Protein AF-A0A377J4C2-F1 (afdb_monomer_lite)

Sequence (64 aa):
MLQLLFRILEGKRASFEQALHNGDLAREIPIEPESSLLICGNGIFPYTDDESLQGLIKSQLGGD

Foldseek 3Di:
DVVVVVVVVVVVDDDPVRCVVVCVDVDDDDDDPPWDWDQDPQGIDTDDDPVRVVVCCCVPVVDD

Radius of gyration: 18.09 Å; chains: 1; bounding box: 36×23×51 Å

pLDDT: mean 81.87, std 9.11, range [57.34, 95.5]

Structure (mmCIF, N/CA/C/O backbone):
data_AF-A0A377J4C2-F1
#
_entry.id   AF-A0A377J4C2-F1
#
loop_
_atom_site.group_PDB
_atom_site.id
_atom_site.type_symbol
_atom_site.label_atom_id
_atom_site.label_alt_id
_atom_site.label_comp_id
_atom_site.label_asym_id
_atom_site.label_entity_id
_atom_site.label_seq_id
_atom_site.pdbx_PDB_ins_code
_atom_site.Cartn_x
_atom_site.Cartn_y
_atom_site.Cartn_z
_atom_site.occupancy
_atom_site.B_iso_or_equiv
_atom_site.auth_seq_id
_atom_site.auth_comp_id
_atom_site.auth_asym_id
_atom_site.auth_atom_id
_atom_site.pdbx_PDB_model_num
ATOM 1 N N . MET A 1 1 ? -5.454 -13.384 35.161 1.00 66.88 1 MET A N 1
ATOM 2 C CA . MET A 1 1 ? -4.666 -12.248 34.628 1.00 66.88 1 MET A CA 1
ATOM 3 C C . MET A 1 1 ? -4.799 -12.110 33.108 1.00 66.88 1 MET A C 1
ATOM 5 O O . MET A 1 1 ? -5.224 -11.058 32.660 1.00 66.88 1 MET A O 1
ATOM 9 N N . LEU A 1 2 ? -4.561 -13.170 32.323 1.00 74.44 2 LEU A N 1
ATOM 10 C CA . LEU A 1 2 ? -4.697 -13.157 30.853 1.00 74.44 2 LEU A CA 1
ATOM 11 C C . LEU A 1 2 ? -6.107 -12.758 30.352 1.00 74.44 2 LEU A C 1
ATOM 13 O O . LEU A 1 2 ? -6.248 -11.947 29.449 1.00 74.44 2 LEU A O 1
ATOM 17 N N . GLN A 1 3 ? -7.154 -13.257 31.015 1.00 78.75 3 GLN A N 1
ATOM 18 C CA . GLN A 1 3 ? -8.563 -12.930 30.732 1.00 78.75 3 GLN A CA 1
ATOM 19 C C . GLN A 1 3 ? -8.903 -11.439 30.927 1.00 78.75 3 GLN A C 1
ATOM 21 O O . GLN A 1 3 ? -9.731 -10.886 30.210 1.00 78.75 3 GLN A O 1
ATOM 26 N N . LEU A 1 4 ? -8.250 -10.776 31.889 1.00 81.88 4 LEU A N 1
ATOM 27 C CA . LEU A 1 4 ? -8.430 -9.342 32.128 1.00 81.88 4 LEU A CA 1
ATOM 28 C C . LEU A 1 4 ? -7.757 -8.527 31.018 1.00 81.88 4 LEU A C 1
ATOM 30 O O . LEU A 1 4 ? -8.329 -7.557 30.533 1.00 81.88 4 LEU A O 1
ATOM 34 N N . LEU A 1 5 ? -6.573 -8.966 30.583 1.00 78.62 5 LEU A N 1
ATOM 35 C CA . LEU A 1 5 ? -5.846 -8.359 29.474 1.00 78.62 5 LEU A CA 1
ATOM 36 C C . LEU A 1 5 ? -6.658 -8.430 28.171 1.00 78.62 5 LEU A C 1
ATOM 38 O O . LEU A 1 5 ? -6.789 -7.420 27.489 1.00 78.62 5 LEU A O 1
ATOM 42 N N . PHE A 1 6 ? -7.264 -9.583 27.865 1.00 77.31 6 PHE A N 1
ATOM 43 C CA . PHE A 1 6 ? -8.103 -9.733 26.673 1.00 77.31 6 PHE A CA 1
ATOM 44 C C . PHE A 1 6 ? -9.318 -8.806 26.683 1.00 77.31 6 PHE A C 1
ATOM 46 O O . PHE A 1 6 ? -9.542 -8.131 25.688 1.00 77.31 6 PHE A O 1
ATOM 53 N N . ARG A 1 7 ? -10.029 -8.664 27.809 1.00 76.50 7 ARG A N 1
ATOM 54 C CA . ARG A 1 7 ? -11.155 -7.714 27.905 1.00 76.50 7 ARG A CA 1
ATOM 55 C C . ARG A 1 7 ? -10.731 -6.259 27.709 1.00 76.50 7 ARG A C 1
ATOM 57 O O . ARG A 1 7 ? -11.459 -5.486 27.096 1.00 76.50 7 ARG A O 1
ATOM 64 N N . ILE A 1 8 ? -9.560 -5.879 28.222 1.00 78.62 8 ILE A N 1
ATOM 65 C CA . ILE A 1 8 ? -9.012 -4.528 28.027 1.00 78.62 8 ILE A CA 1
ATOM 66 C C . ILE A 1 8 ? -8.671 -4.297 26.550 1.00 78.62 8 ILE A C 1
ATOM 68 O O . ILE A 1 8 ? -8.943 -3.223 26.022 1.00 78.62 8 ILE A O 1
ATOM 72 N N . LEU A 1 9 ? -8.087 -5.292 25.879 1.00 74.81 9 LEU A N 1
ATOM 73 C CA . LEU A 1 9 ? -7.747 -5.215 24.457 1.00 74.81 9 LEU A CA 1
ATOM 74 C C . LEU A 1 9 ? -8.995 -5.232 23.564 1.00 74.81 9 LEU A C 1
ATOM 76 O O . LEU A 1 9 ? -9.053 -4.486 22.592 1.00 74.81 9 LEU A O 1
ATOM 80 N N . GLU A 1 10 ? -10.016 -6.013 23.913 1.00 70.38 10 GLU A N 1
ATOM 81 C CA . GLU A 1 10 ? -11.316 -6.005 23.235 1.00 70.38 10 GLU A CA 1
ATOM 82 C C . GLU A 1 10 ? -12.016 -4.654 23.372 1.00 70.38 10 GLU A C 1
ATOM 84 O O . GLU A 1 10 ? -12.532 -4.143 22.385 1.00 70.38 10 GLU A O 1
ATOM 89 N N . GLY A 1 11 ? -11.952 -4.020 24.548 1.00 69.50 11 GLY A N 1
ATOM 90 C CA . GLY A 1 11 ? -12.450 -2.655 24.751 1.00 69.50 11 GLY A CA 1
ATOM 91 C C . GLY A 1 11 ? -11.688 -1.583 23.961 1.00 69.50 11 GLY A C 1
ATOM 92 O O . GLY A 1 11 ? -12.171 -0.462 23.842 1.00 69.50 11 GLY A O 1
ATOM 93 N N . LYS A 1 12 ? -10.513 -1.920 23.411 1.00 69.62 12 LYS A N 1
ATOM 94 C CA . LYS A 1 12 ? -9.731 -1.067 22.505 1.00 69.62 12 LYS A CA 1
ATOM 95 C C . LYS A 1 12 ? -9.945 -1.391 21.023 1.00 69.62 12 LYS A C 1
ATOM 97 O O . LYS A 1 12 ? -9.347 -0.720 20.185 1.00 69.62 12 LYS A O 1
ATOM 102 N N . ARG A 1 13 ? -10.766 -2.391 20.668 1.00 71.75 13 ARG A N 1
ATOM 103 C CA . ARG A 1 13 ? -11.162 -2.595 19.266 1.00 71.75 13 ARG A CA 1
ATOM 104 C C . ARG A 1 13 ? -12.087 -1.457 18.858 1.00 71.75 13 ARG A C 1
ATOM 106 O O . ARG A 1 13 ? -13.212 -1.378 19.337 1.00 71.75 13 ARG A O 1
ATOM 113 N N . ALA A 1 14 ? -11.623 -0.622 17.942 1.00 72.06 14 ALA A N 1
ATOM 114 C CA . ALA A 1 14 ? -12.493 0.275 17.202 1.00 72.06 14 ALA A CA 1
ATOM 115 C C . ALA A 1 14 ? -13.127 -0.496 16.037 1.00 72.06 14 ALA A C 1
ATOM 117 O O . ALA A 1 14 ? -12.452 -1.284 15.365 1.00 72.06 14 ALA A O 1
ATOM 118 N N . SER A 1 15 ? -14.422 -0.287 15.789 1.00 81.31 15 SER A N 1
ATOM 119 C CA . SER A 1 15 ? -14.988 -0.635 14.483 1.00 81.31 15 SER A CA 1
ATOM 120 C C . SER A 1 15 ? -14.360 0.247 13.398 1.00 81.31 15 SER A C 1
ATOM 122 O O . SER A 1 15 ? -13.810 1.309 13.693 1.00 81.31 15 SER A O 1
ATOM 124 N N . PHE A 1 16 ? -14.458 -0.170 12.135 1.00 73.31 16 PHE A N 1
ATOM 125 C CA . PHE A 1 16 ? -14.025 0.661 11.008 1.00 73.31 16 PHE A CA 1
ATOM 126 C C . PHE A 1 16 ? -14.691 2.048 11.045 1.00 73.31 16 PHE A C 1
ATOM 128 O O . PHE A 1 16 ? -14.020 3.063 10.914 1.00 73.31 16 PHE A O 1
ATOM 135 N N . GLU A 1 17 ? -15.995 2.090 11.330 1.00 77.81 17 GLU A N 1
ATOM 136 C CA . GLU A 1 17 ? -16.782 3.323 11.454 1.00 77.81 17 GLU A CA 1
ATOM 137 C C . GLU A 1 17 ? -16.297 4.216 12.605 1.00 77.81 17 GLU A C 1
ATOM 139 O O . GLU A 1 17 ? -16.223 5.434 12.454 1.00 77.81 17 GLU A O 1
ATOM 144 N N . GLN A 1 18 ? -15.923 3.627 13.747 1.00 80.44 18 GLN A N 1
ATOM 145 C CA . GLN A 1 18 ? -15.346 4.371 14.869 1.00 80.44 18 GLN A CA 1
ATOM 146 C C . GLN A 1 18 ? -13.957 4.912 14.541 1.00 80.44 18 GLN A C 1
ATOM 148 O O . GLN A 1 18 ? -13.683 6.071 14.831 1.00 80.44 18 GLN A O 1
ATOM 153 N N . ALA A 1 19 ? -13.100 4.109 13.912 1.00 79.38 19 ALA A N 1
ATOM 154 C CA . ALA A 1 19 ? -11.774 4.545 13.485 1.00 79.38 19 ALA A CA 1
ATOM 155 C C . ALA A 1 19 ? -11.867 5.669 12.436 1.00 79.38 19 ALA A C 1
ATOM 157 O O . ALA A 1 19 ? -11.099 6.627 12.479 1.00 79.38 19 ALA A O 1
ATOM 158 N N . LEU A 1 20 ? -12.856 5.602 11.538 1.00 74.38 20 LEU A N 1
ATOM 159 C CA . LEU A 1 20 ? -13.152 6.665 10.580 1.00 74.38 20 LEU A CA 1
ATOM 160 C C . LEU A 1 20 ? -13.613 7.946 11.289 1.00 74.38 20 LEU A C 1
ATOM 162 O O . LEU A 1 20 ? -13.090 9.022 1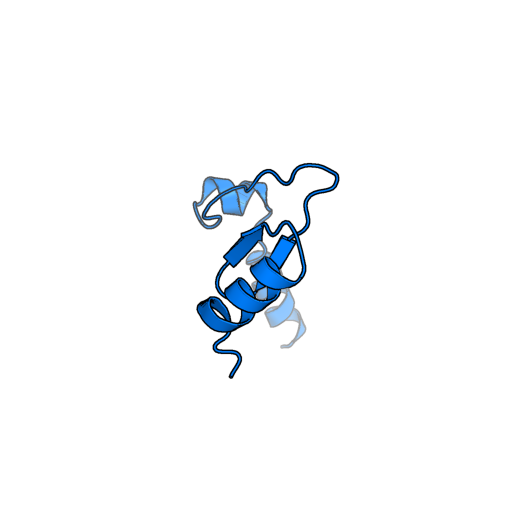1.011 1.00 74.38 20 LEU A O 1
ATOM 166 N N . HIS A 1 21 ? -14.556 7.836 12.231 1.00 78.75 21 HIS A N 1
ATOM 167 C CA . HIS A 1 21 ? -15.073 8.979 12.991 1.00 78.75 21 HIS A CA 1
ATOM 168 C C . HIS A 1 21 ? -13.996 9.661 13.845 1.00 78.75 21 HIS A C 1
ATOM 170 O O . HIS A 1 21 ? -13.960 10.886 13.936 1.00 78.75 21 HIS A O 1
ATOM 176 N N . ASN A 1 22 ? -13.103 8.872 14.441 1.00 81.50 22 ASN A N 1
ATOM 177 C CA . ASN A 1 22 ? -12.003 9.363 15.268 1.00 81.50 22 ASN A CA 1
ATOM 178 C C . ASN A 1 22 ? -10.851 9.964 14.446 1.00 81.50 22 ASN A C 1
ATOM 180 O O . ASN A 1 22 ? -9.941 10.556 15.023 1.00 81.50 22 ASN A O 1
ATOM 184 N N . GLY A 1 23 ? -10.872 9.814 13.116 1.00 74.62 23 GLY A N 1
ATOM 185 C CA . GLY A 1 23 ? -9.773 10.227 12.244 1.00 74.62 23 GLY A CA 1
ATOM 186 C C . GLY A 1 23 ? -8.544 9.315 12.324 1.00 74.62 23 GLY A C 1
ATOM 187 O O . GLY A 1 23 ? -7.474 9.701 11.862 1.00 74.62 23 GLY A O 1
ATOM 188 N N . ASP A 1 24 ? -8.691 8.108 12.883 1.00 76.81 24 ASP A N 1
ATOM 189 C CA . ASP A 1 24 ? -7.634 7.090 12.941 1.00 76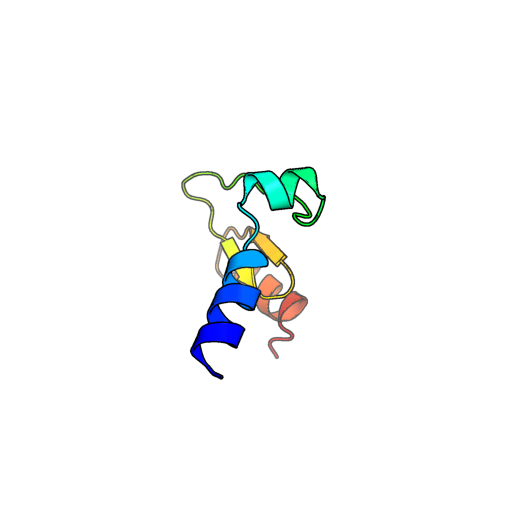.81 24 ASP A CA 1
ATOM 190 C C . ASP A 1 24 ? -7.349 6.492 11.548 1.00 76.81 24 ASP A C 1
ATOM 192 O O . ASP A 1 24 ? -6.269 5.954 11.295 1.00 76.81 24 ASP A O 1
ATOM 196 N N . LEU A 1 25 ? -8.314 6.583 10.625 1.00 75.00 25 LEU A N 1
ATOM 197 C CA . LEU A 1 25 ? -8.163 6.177 9.229 1.00 75.00 25 LEU A CA 1
ATOM 198 C C . LEU A 1 25 ? -7.784 7.376 8.355 1.00 75.00 25 LEU A C 1
ATOM 200 O O . LEU A 1 25 ? -8.543 8.331 8.213 1.00 75.00 25 LEU A O 1
ATOM 204 N N . ALA A 1 26 ? -6.609 7.298 7.729 1.00 68.44 26 ALA A N 1
ATOM 205 C CA . ALA A 1 26 ? -6.027 8.411 6.979 1.00 68.44 26 ALA A CA 1
ATOM 206 C C . ALA A 1 26 ? -6.686 8.674 5.609 1.00 68.44 26 ALA A C 1
ATOM 208 O O . ALA A 1 26 ? -6.637 9.805 5.124 1.00 68.44 26 A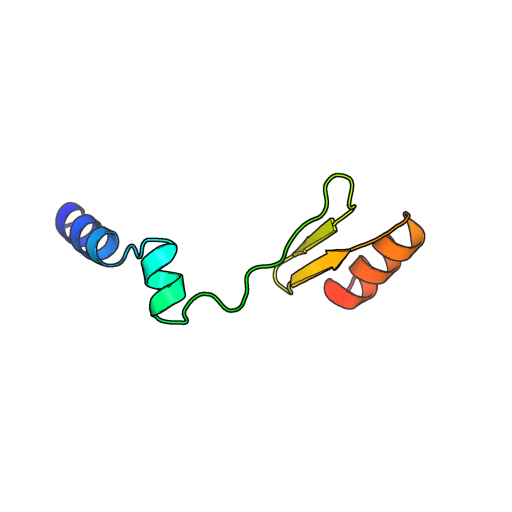LA A O 1
ATOM 209 N N . ARG A 1 27 ? -7.269 7.653 4.958 1.00 68.38 27 ARG A N 1
ATOM 210 C CA . ARG A 1 27 ? -8.036 7.787 3.704 1.00 68.38 27 ARG A CA 1
ATOM 211 C C . ARG A 1 27 ? -8.599 6.451 3.241 1.00 68.38 27 ARG A C 1
ATOM 213 O O . ARG A 1 27 ? -7.902 5.442 3.295 1.00 68.38 27 ARG A O 1
ATOM 220 N N . GLU A 1 28 ? -9.797 6.477 2.668 1.00 73.44 28 GLU A N 1
ATOM 221 C CA . GLU A 1 28 ? -10.231 5.420 1.755 1.00 73.44 28 GLU A CA 1
ATOM 222 C C . GLU A 1 28 ? -9.548 5.618 0.394 1.00 73.44 28 GLU A C 1
ATOM 224 O O . GLU A 1 28 ? -9.456 6.740 -0.121 1.00 73.44 28 GLU A O 1
ATOM 229 N N . ILE A 1 29 ? -9.026 4.530 -0.174 1.00 74.94 29 ILE A N 1
ATOM 230 C CA . ILE A 1 29 ? -8.420 4.516 -1.507 1.00 74.94 29 ILE A CA 1
ATOM 231 C C . ILE A 1 29 ? -9.312 3.628 -2.380 1.00 74.94 29 ILE A C 1
ATOM 233 O O . ILE A 1 29 ? -9.333 2.416 -2.161 1.00 74.94 29 ILE A O 1
ATOM 237 N N . PRO A 1 30 ? -10.078 4.199 -3.328 1.00 74.88 30 PRO A N 1
ATOM 238 C CA . PRO A 1 30 ? -10.855 3.397 -4.260 1.00 74.88 30 PRO A CA 1
ATOM 239 C C . PRO A 1 30 ? -9.899 2.611 -5.163 1.00 74.88 30 PRO A C 1
ATOM 241 O O . PRO A 1 30 ? -8.971 3.180 -5.736 1.00 74.88 30 PRO A O 1
ATOM 244 N N . ILE A 1 31 ? -10.122 1.302 -5.262 1.00 80.75 31 ILE A N 1
ATOM 245 C CA . ILE A 1 31 ? -9.357 0.395 -6.121 1.00 80.75 31 ILE A CA 1
ATOM 246 C C . ILE A 1 31 ? -10.263 -0.008 -7.278 1.00 80.75 31 ILE A C 1
ATOM 248 O O . ILE A 1 31 ? -11.335 -0.573 -7.050 1.00 80.75 31 ILE A O 1
ATOM 252 N N . GLU A 1 32 ? -9.849 0.289 -8.507 1.00 83.06 32 GLU A N 1
ATOM 253 C CA . GLU A 1 32 ? -10.606 -0.130 -9.682 1.00 83.06 32 GLU A CA 1
ATOM 254 C C . GLU A 1 32 ? -10.451 -1.645 -9.901 1.00 83.06 32 GLU A C 1
ATOM 256 O O . GLU A 1 32 ? -9.343 -2.180 -9.755 1.00 83.06 32 GLU A O 1
ATOM 261 N N . PRO A 1 33 ? -11.537 -2.358 -10.257 1.00 76.94 33 PRO A N 1
ATOM 262 C CA . PRO A 1 33 ? -11.442 -3.741 -10.703 1.00 76.94 33 PRO A CA 1
ATOM 263 C C . PRO A 1 33 ? -10.442 -3.822 -11.862 1.00 76.94 33 PRO A C 1
ATOM 265 O O . PRO A 1 33 ? -10.501 -2.997 -12.763 1.00 76.94 33 PRO A O 1
ATOM 268 N N . GLU A 1 34 ? -9.535 -4.802 -11.825 1.00 85.19 34 GLU A N 1
ATOM 269 C CA . GLU A 1 34 ? -8.466 -5.017 -12.826 1.00 85.19 34 GLU A CA 1
ATOM 270 C C . GLU A 1 34 ? -7.219 -4.121 -12.701 1.00 85.19 34 GLU A C 1
ATOM 272 O O . GLU A 1 34 ? -6.276 -4.276 -13.474 1.00 85.19 34 GLU A O 1
ATOM 277 N N . SER A 1 35 ? -7.135 -3.255 -11.687 1.00 85.94 35 SER A N 1
ATOM 278 C CA . SER A 1 35 ? -5.892 -2.527 -11.401 1.00 85.94 35 SER A CA 1
ATOM 279 C C . SER A 1 35 ? -4.811 -3.422 -10.790 1.00 85.94 35 SER A C 1
ATOM 281 O O . SER A 1 35 ? -5.028 -4.092 -9.777 1.00 85.94 35 SER A O 1
ATOM 283 N N . SER A 1 36 ? -3.606 -3.348 -11.348 1.00 92.12 36 SER A N 1
ATOM 284 C CA . SER A 1 36 ? -2.394 -3.925 -10.766 1.00 92.12 36 SER A CA 1
ATOM 285 C C . SER A 1 36 ? -1.830 -3.000 -9.683 1.00 92.12 36 SER A C 1
ATOM 287 O O . SER A 1 36 ? -1.520 -1.838 -9.946 1.00 92.12 36 SER A O 1
ATOM 289 N N . LEU A 1 37 ? -1.712 -3.504 -8.447 1.00 92.75 37 LEU A N 1
ATOM 290 C CA . LEU A 1 37 ? -1.318 -2.713 -7.273 1.00 92.75 37 LEU A CA 1
ATOM 291 C C . LEU A 1 37 ? -0.152 -3.336 -6.500 1.00 92.75 37 LEU A C 1
ATOM 293 O O . LEU A 1 37 ? -0.160 -4.527 -6.188 1.00 92.75 37 LEU A O 1
ATOM 297 N N . LEU A 1 38 ? 0.826 -2.508 -6.136 1.00 91.19 38 LEU A N 1
ATOM 298 C CA . LEU A 1 38 ? 1.846 -2.813 -5.139 1.00 91.19 38 LEU A CA 1
ATOM 299 C C . LEU A 1 38 ? 1.373 -2.285 -3.780 1.00 91.19 38 LEU A C 1
ATOM 301 O O . LEU A 1 38 ? 1.183 -1.081 -3.614 1.00 91.19 38 LEU A O 1
ATOM 305 N N . ILE A 1 39 ? 1.206 -3.183 -2.808 1.00 89.94 39 ILE A N 1
ATOM 306 C CA . ILE A 1 39 ? 0.810 -2.843 -1.436 1.00 89.94 39 ILE A CA 1
ATOM 307 C C . ILE A 1 39 ? 1.991 -3.122 -0.507 1.00 89.94 39 ILE A C 1
ATOM 309 O O . ILE A 1 39 ? 2.434 -4.265 -0.386 1.00 89.94 39 ILE A O 1
ATOM 313 N N . CYS A 1 40 ? 2.497 -2.088 0.160 1.00 87.38 40 CYS A N 1
ATOM 314 C CA . CYS A 1 40 ? 3.607 -2.199 1.102 1.00 87.38 40 CYS A CA 1
ATOM 315 C C . CYS A 1 40 ? 3.428 -1.270 2.312 1.00 87.38 40 CYS A C 1
ATOM 317 O O . CYS A 1 40 ? 2.484 -0.487 2.380 1.00 87.38 40 CYS A O 1
ATOM 319 N N . GLY A 1 41 ? 4.351 -1.339 3.279 1.00 81.38 41 GLY A N 1
ATOM 320 C CA . GLY A 1 41 ? 4.295 -0.508 4.492 1.00 81.38 41 GLY A CA 1
ATOM 321 C C . GLY A 1 41 ? 4.307 1.005 4.228 1.00 81.38 41 GLY A C 1
ATOM 322 O O . GLY A 1 41 ? 3.880 1.768 5.087 1.00 81.38 41 GLY A O 1
ATOM 323 N N . ASN A 1 42 ? 4.744 1.422 3.034 1.00 82.56 42 ASN A N 1
ATOM 324 C CA . ASN A 1 42 ? 4.827 2.823 2.623 1.00 82.56 42 ASN A CA 1
ATOM 325 C C . ASN A 1 42 ? 3.606 3.303 1.818 1.00 82.56 42 ASN A C 1
ATOM 327 O O . ASN A 1 42 ? 3.506 4.495 1.538 1.00 82.56 42 ASN A O 1
ATOM 331 N N . GLY A 1 43 ? 2.679 2.413 1.446 1.00 86.00 43 GLY A N 1
ATOM 332 C CA . GLY A 1 43 ? 1.455 2.794 0.743 1.00 86.00 43 GLY A CA 1
ATOM 333 C C . GLY A 1 43 ? 0.961 1.780 -0.285 1.00 86.00 43 GLY A C 1
ATOM 334 O O . GLY A 1 43 ? 1.380 0.622 -0.319 1.00 86.00 43 GLY A O 1
ATOM 335 N N . ILE A 1 44 ? 0.037 2.254 -1.122 1.00 89.31 44 ILE A N 1
ATOM 336 C CA . ILE A 1 44 ? -0.565 1.516 -2.234 1.00 89.31 44 ILE A CA 1
ATOM 337 C C . ILE A 1 44 ? -0.213 2.258 -3.522 1.00 89.31 44 ILE A C 1
ATOM 339 O O . ILE A 1 44 ? -0.513 3.446 -3.645 1.00 89.31 44 ILE A O 1
ATOM 343 N N . PHE A 1 45 ? 0.407 1.562 -4.471 1.00 90.56 45 PHE A N 1
ATOM 344 C CA . PHE A 1 45 ? 0.924 2.153 -5.704 1.00 90.56 45 PHE A CA 1
ATOM 345 C C . PHE A 1 45 ? 0.423 1.373 -6.927 1.00 90.56 45 PHE A C 1
ATOM 347 O O . PHE A 1 45 ? 0.628 0.159 -6.980 1.00 90.56 45 PHE A O 1
ATOM 354 N N . PRO A 1 46 ? -0.221 2.025 -7.908 1.00 92.12 46 PRO A N 1
ATOM 355 C CA . PRO A 1 46 ? -0.628 1.369 -9.145 1.00 92.12 46 PRO A CA 1
ATOM 356 C C . PRO A 1 46 ? 0.551 1.179 -10.106 1.00 92.12 46 PRO A C 1
ATOM 358 O O . PRO A 1 46 ? 1.447 2.021 -10.162 1.00 92.12 46 PRO A O 1
ATOM 361 N N . TYR A 1 47 ? 0.526 0.098 -10.886 1.00 93.75 47 TYR A N 1
ATOM 362 C CA . TYR A 1 47 ? 1.475 -0.165 -11.973 1.00 93.75 47 TYR A CA 1
ATOM 363 C C . TYR A 1 47 ? 0.767 -0.758 -13.193 1.00 93.75 47 TYR A C 1
ATOM 365 O O . TYR A 1 47 ? -0.341 -1.278 -13.080 1.00 93.75 47 TYR A O 1
ATOM 373 N N . THR A 1 48 ? 1.391 -0.659 -14.365 1.00 93.69 48 THR A N 1
ATOM 374 C CA . THR A 1 48 ? 0.796 -1.089 -15.644 1.00 93.69 48 THR A CA 1
ATOM 375 C C . THR A 1 48 ? 1.501 -2.286 -16.266 1.00 93.69 48 THR A C 1
ATOM 377 O O . THR A 1 48 ? 0.914 -2.983 -17.089 1.00 93.69 48 THR A O 1
ATOM 380 N N . ASP A 1 49 ? 2.747 -2.535 -15.876 1.00 94.50 49 ASP A N 1
ATOM 381 C CA . ASP A 1 49 ? 3.644 -3.512 -16.488 1.00 94.50 49 ASP A CA 1
ATOM 382 C C . ASP A 1 49 ? 4.809 -3.847 -15.540 1.00 94.50 49 ASP A C 1
ATOM 384 O O . ASP A 1 49 ? 4.966 -3.254 -14.469 1.00 94.50 49 ASP A O 1
ATOM 388 N N . ASP A 1 50 ? 5.635 -4.813 -15.939 1.00 94.69 50 ASP A N 1
ATOM 389 C CA . ASP A 1 50 ? 6.779 -5.254 -15.143 1.00 94.69 50 ASP A CA 1
ATOM 390 C C . ASP A 1 50 ? 7.820 -4.139 -14.950 1.00 94.69 50 ASP A C 1
ATOM 392 O O . ASP A 1 50 ? 8.426 -4.049 -13.885 1.00 94.69 50 ASP A O 1
ATOM 396 N N . GLU A 1 51 ? 8.021 -3.263 -15.939 1.00 95.50 51 GLU A N 1
ATOM 397 C CA . GLU A 1 51 ? 9.000 -2.172 -15.853 1.00 95.50 51 GLU A CA 1
ATOM 398 C C . GLU A 1 51 ? 8.602 -1.146 -14.780 1.00 95.50 51 GLU A C 1
ATOM 400 O O . GLU A 1 51 ? 9.399 -0.814 -13.896 1.00 95.50 51 GLU A O 1
ATOM 405 N N . SER A 1 52 ? 7.344 -0.698 -14.799 1.00 95.12 52 SER A N 1
ATOM 406 C CA . SER A 1 52 ? 6.784 0.200 -13.786 1.00 95.12 52 SER A CA 1
ATOM 407 C C . SER A 1 52 ? 6.762 -0.442 -12.398 1.00 95.12 52 SER A C 1
ATOM 409 O O . SER A 1 52 ? 7.085 0.231 -11.415 1.00 95.12 52 SER A O 1
ATOM 411 N N . LEU A 1 53 ? 6.489 -1.747 -12.296 1.00 94.00 53 LEU A N 1
ATOM 412 C CA . LEU A 1 53 ? 6.593 -2.479 -11.033 1.00 94.00 53 LEU A CA 1
ATOM 413 C C . LEU A 1 53 ? 8.030 -2.490 -10.490 1.00 94.00 53 LEU A C 1
ATOM 415 O O . LEU A 1 53 ? 8.237 -2.191 -9.313 1.00 94.00 53 LEU A O 1
ATOM 419 N N . GLN A 1 54 ? 9.031 -2.793 -11.321 1.00 94.38 54 GLN A N 1
ATOM 420 C CA . GLN A 1 54 ? 10.437 -2.776 -10.896 1.00 94.38 54 GLN A CA 1
ATOM 421 C C . GLN A 1 54 ? 10.873 -1.374 -10.447 1.00 94.38 54 GLN A C 1
ATOM 423 O O . GLN A 1 54 ? 11.546 -1.228 -9.423 1.00 94.38 54 GLN A O 1
ATOM 428 N N . GLY A 1 55 ? 10.422 -0.326 -11.143 1.00 93.50 55 GLY A N 1
ATOM 429 C CA . GLY A 1 55 ? 10.634 1.062 -10.728 1.00 93.50 55 GLY A CA 1
ATOM 430 C C . GLY A 1 55 ? 10.024 1.379 -9.355 1.00 93.50 55 GLY A C 1
ATOM 431 O O . GLY A 1 55 ? 10.658 2.037 -8.521 1.00 93.50 55 GLY A O 1
ATOM 432 N N . LEU A 1 56 ? 8.819 0.876 -9.073 1.00 93.94 56 LEU A N 1
ATOM 433 C CA . LEU A 1 56 ? 8.183 1.019 -7.761 1.00 93.94 56 LEU A CA 1
ATOM 434 C C . LEU A 1 56 ? 8.923 0.245 -6.670 1.00 93.94 56 LEU A C 1
ATOM 436 O O . LEU A 1 56 ? 9.136 0.785 -5.590 1.00 93.94 56 LEU A O 1
ATOM 440 N N . ILE A 1 57 ? 9.368 -0.982 -6.937 1.00 92.19 57 ILE A N 1
ATOM 441 C CA . ILE A 1 57 ? 10.144 -1.774 -5.972 1.00 92.19 57 ILE A CA 1
ATOM 442 C C . ILE A 1 57 ? 11.444 -1.044 -5.616 1.00 92.19 57 ILE A C 1
ATOM 444 O O . ILE A 1 57 ? 11.764 -0.881 -4.437 1.00 92.19 57 ILE A O 1
ATOM 448 N N . LYS A 1 58 ? 12.158 -0.521 -6.613 1.00 92.19 58 LYS A N 1
ATOM 449 C CA . LYS A 1 58 ? 13.391 0.238 -6.388 1.00 9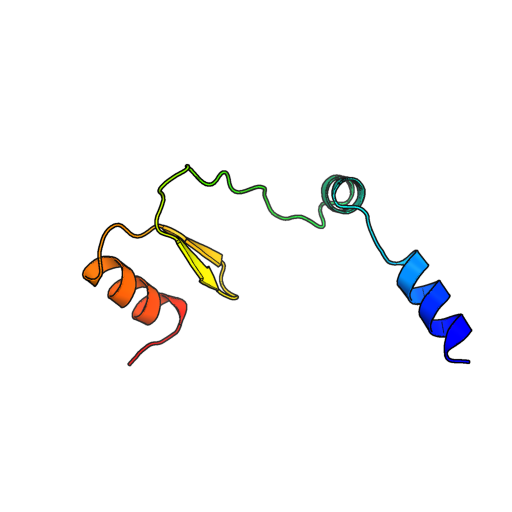2.19 58 LYS A CA 1
ATOM 450 C C . LYS A 1 58 ? 13.152 1.515 -5.584 1.00 92.19 58 LYS A C 1
ATOM 452 O O . LYS A 1 58 ? 13.869 1.784 -4.625 1.00 92.19 58 LYS A O 1
ATOM 457 N N . SER A 1 59 ? 12.124 2.284 -5.941 1.00 90.94 59 SER A N 1
ATOM 458 C CA . SER A 1 59 ? 11.843 3.579 -5.307 1.00 90.94 59 SER A CA 1
ATOM 459 C C . SER A 1 59 ? 11.180 3.482 -3.930 1.00 90.94 59 SER A C 1
ATOM 461 O O . SER A 1 59 ? 11.467 4.312 -3.072 1.00 90.94 59 SER A O 1
ATOM 463 N N . GLN A 1 60 ? 10.309 2.494 -3.700 1.00 90.00 60 GLN A N 1
ATOM 464 C CA . GLN A 1 60 ? 9.511 2.378 -2.472 1.00 90.00 60 GLN A CA 1
ATOM 465 C C . GLN A 1 60 ? 10.070 1.372 -1.468 1.00 90.00 60 GLN A C 1
ATOM 467 O O . GLN A 1 60 ? 9.819 1.516 -0.271 1.00 90.00 60 GLN A O 1
ATOM 472 N N . LEU A 1 61 ? 10.789 0.346 -1.937 1.00 85.06 61 LEU A N 1
ATOM 473 C CA . LEU A 1 61 ? 11.315 -0.740 -1.100 1.00 85.06 61 LEU A CA 1
ATOM 474 C C . LEU A 1 61 ? 12.847 -0.778 -1.060 1.00 85.06 61 LEU A C 1
ATOM 476 O O . LEU A 1 61 ? 13.400 -1.563 -0.295 1.00 85.06 61 LEU A O 1
ATOM 480 N N . GLY A 1 62 ? 13.526 0.061 -1.848 1.00 79.19 62 GLY A N 1
ATOM 481 C CA . GLY A 1 62 ? 14.986 0.075 -1.924 1.00 79.19 62 GLY A CA 1
ATOM 482 C C . GLY A 1 62 ? 15.563 -1.161 -2.615 1.00 79.19 62 GLY A C 1
ATOM 483 O O . GLY A 1 62 ? 16.631 -1.615 -2.225 1.00 79.19 62 GLY A O 1
ATOM 484 N N . GLY A 1 63 ? 14.848 -1.735 -3.592 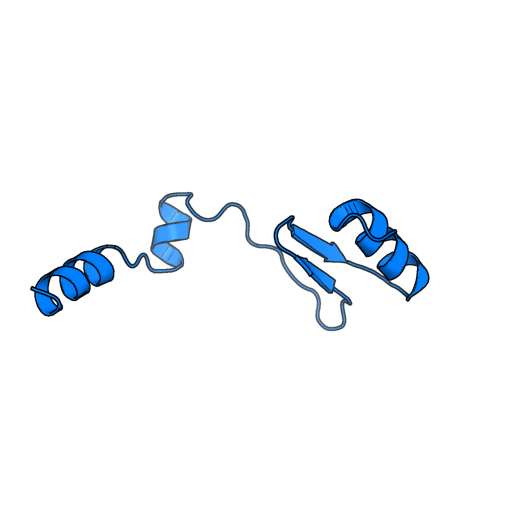1.0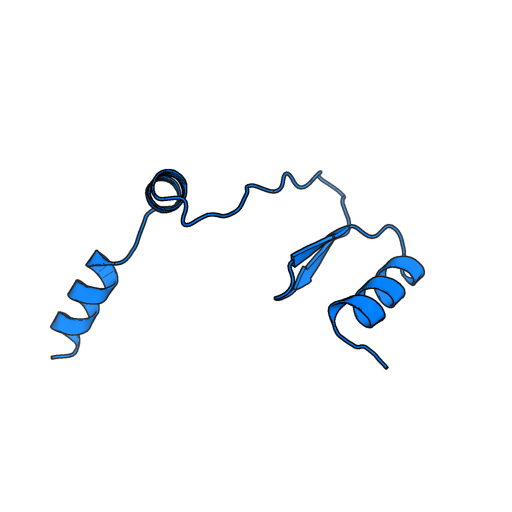0 67.81 63 GLY A N 1
ATOM 485 C CA . GLY A 1 63 ? 15.364 -2.852 -4.389 1.00 67.81 63 GLY A CA 1
ATOM 486 C C . GLY A 1 63 ? 16.625 -2.455 -5.164 1.00 67.81 63 GLY A C 1
ATOM 487 O O . GLY A 1 63 ? 16.577 -1.517 -5.964 1.00 67.81 63 GLY A O 1
ATOM 488 N N . ASP A 1 64 ? 17.729 -3.157 -4.903 1.00 57.34 64 ASP A N 1
ATOM 489 C CA . ASP A 1 64 ? 19.029 -2.956 -5.558 1.00 57.34 64 ASP A CA 1
ATOM 490 C C . ASP A 1 64 ? 18.995 -3.318 -7.053 1.00 57.34 64 ASP A C 1
ATOM 492 O O . ASP A 1 64 ? 18.636 -4.472 -7.382 1.00 57.34 64 ASP A O 1
#

Secondary structure (DSSP, 8-state):
-HHHHHHHHHTT---HHHHHHTT-S-------TT-EEEEETTEEEEESSHHHHHHHHHHHH---

Organism: NCBI:txid29419